Protein AF-A0A1V3XXW0-F1 (afdb_monomer)

Mean predicted aligned error: 15.7 Å

Foldseek 3Di:
DADDPVVLVVLVVVLVVLVVPCPPVPSVVVNVVSVVVNVVNVVRNVVVVVVVVVVVVVVPDDDDDDDDDDPDDPCVVVVVVVVVVVVVVVPPVVVVVCCVVCVVVVVVVVVDDDDDDDDDDD

Structure (mmCIF, N/CA/C/O backbone):
data_AF-A0A1V3XXW0-F1
#
_entry.id   AF-A0A1V3XXW0-F1
#
loop_
_atom_site.group_PDB
_atom_site.id
_atom_site.type_symbol
_atom_site.label_atom_id
_atom_site.label_alt_id
_atom_site.label_comp_id
_atom_site.label_asym_id
_atom_site.label_entity_id
_atom_site.label_seq_id
_atom_site.pdbx_PDB_ins_code
_atom_site.Cartn_x
_atom_site.Cartn_y
_atom_site.Cartn_z
_atom_site.occupancy
_atom_site.B_iso_or_equiv
_atom_site.auth_seq_id
_atom_site.auth_comp_id
_atom_site.auth_asym_id
_atom_site.auth_atom_id
_atom_site.pdbx_PDB_model_num
ATOM 1 N N . MET A 1 1 ? -4.647 6.520 -3.634 1.00 78.69 1 MET A N 1
ATOM 2 C CA . MET A 1 1 ? -4.363 7.291 -2.406 1.00 78.69 1 MET A CA 1
ATOM 3 C C . MET A 1 1 ? -4.380 6.305 -1.254 1.00 78.69 1 MET A C 1
ATOM 5 O O . MET A 1 1 ? -5.348 5.560 -1.160 1.00 78.69 1 MET A O 1
ATOM 9 N N . THR A 1 2 ? -3.310 6.233 -0.468 1.00 94.44 2 THR A N 1
ATOM 10 C CA . THR A 1 2 ? -3.233 5.368 0.720 1.00 94.44 2 THR A CA 1
ATOM 11 C C . THR A 1 2 ? -3.856 6.062 1.927 1.00 94.44 2 THR A C 1
ATOM 13 O O . THR A 1 2 ? -4.008 7.287 1.931 1.00 94.44 2 THR A O 1
ATOM 16 N N . VAL A 1 3 ? -4.209 5.282 2.935 1.00 96.69 3 VAL A N 1
ATOM 17 C CA . VAL A 1 3 ? -4.714 5.739 4.227 1.00 96.69 3 VAL A CA 1
ATOM 18 C C . VAL A 1 3 ? -3.559 6.291 5.063 1.00 96.69 3 VAL A C 1
ATOM 20 O O . VAL A 1 3 ? -2.431 5.792 5.003 1.00 96.69 3 VAL A O 1
ATOM 23 N N . ALA A 1 4 ? -3.807 7.346 5.842 1.00 97.81 4 ALA A N 1
ATOM 24 C CA . ALA A 1 4 ? -2.765 7.905 6.692 1.00 97.81 4 ALA A CA 1
ATOM 25 C C . ALA A 1 4 ? -2.514 7.001 7.921 1.00 97.81 4 ALA A C 1
ATOM 27 O O . ALA A 1 4 ? -3.470 6.554 8.55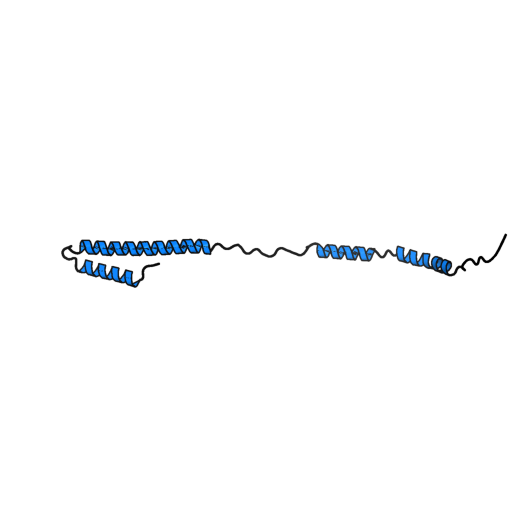9 1.00 97.81 4 ALA A O 1
ATOM 28 N N . PRO A 1 5 ? -1.253 6.795 8.355 1.00 97.56 5 PRO A N 1
ATOM 29 C CA . PRO A 1 5 ? -0.954 5.962 9.526 1.00 97.56 5 PRO A CA 1
ATOM 30 C C . PRO A 1 5 ? -1.682 6.396 10.809 1.00 97.56 5 PRO A C 1
ATOM 32 O O . PRO A 1 5 ? -2.054 5.558 11.628 1.00 97.56 5 PRO A O 1
ATOM 35 N N . GLY A 1 6 ? -1.925 7.703 10.970 1.00 98.19 6 GLY A N 1
ATOM 36 C CA . GLY A 1 6 ? -2.684 8.246 12.097 1.00 98.19 6 GLY A CA 1
ATOM 37 C C . GLY A 1 6 ? -4.152 7.806 12.119 1.00 98.19 6 GLY A C 1
ATOM 38 O O . GLY A 1 6 ? -4.698 7.584 13.196 1.00 98.19 6 GLY A O 1
ATOM 39 N N . GLU A 1 7 ? -4.783 7.612 10.958 1.00 98.00 7 GLU A N 1
ATOM 40 C CA . GLU A 1 7 ? -6.171 7.136 10.869 1.00 98.00 7 GLU A CA 1
ATOM 41 C C . GLU A 1 7 ? -6.279 5.664 11.267 1.00 98.00 7 GLU A C 1
ATOM 43 O O . GLU A 1 7 ? -7.181 5.279 12.015 1.00 98.00 7 GLU A O 1
ATOM 48 N N . VAL A 1 8 ? -5.306 4.856 10.835 1.00 98.50 8 VAL A N 1
ATOM 49 C CA . VAL A 1 8 ? -5.191 3.459 11.256 1.00 98.50 8 VAL A CA 1
ATOM 50 C C . VAL A 1 8 ? -4.992 3.380 12.767 1.00 98.50 8 VAL A C 1
ATOM 52 O O . VAL A 1 8 ? -5.718 2.653 13.445 1.00 98.50 8 VAL A O 1
ATOM 55 N N . ALA A 1 9 ? -4.060 4.162 13.318 1.00 98.50 9 ALA A N 1
ATOM 56 C CA . ALA A 1 9 ? -3.808 4.196 14.756 1.00 98.50 9 ALA A CA 1
ATOM 57 C C . ALA A 1 9 ? -5.052 4.623 15.555 1.00 98.50 9 ALA A C 1
ATOM 59 O O . ALA A 1 9 ? -5.376 3.986 16.557 1.00 98.50 9 ALA A O 1
ATOM 60 N N . ALA A 1 10 ? -5.785 5.638 15.088 1.00 98.69 10 ALA A N 1
ATOM 61 C CA . ALA A 1 10 ? -7.023 6.089 15.721 1.00 98.69 10 ALA A CA 1
ATOM 62 C C . ALA A 1 10 ? -8.098 4.988 15.744 1.00 98.69 10 ALA A C 1
ATOM 64 O O . ALA A 1 10 ? -8.716 4.757 16.782 1.00 98.69 10 ALA A O 1
ATOM 65 N N . ASN A 1 11 ? -8.276 4.254 14.641 1.00 98.75 11 ASN A N 1
ATOM 66 C CA . ASN A 1 11 ? -9.184 3.105 14.588 1.00 98.75 11 ASN A CA 1
ATOM 67 C C . ASN A 1 11 ? -8.788 2.012 15.597 1.00 98.75 11 ASN A C 1
ATOM 69 O O . ASN A 1 11 ? -9.643 1.505 16.325 1.00 98.75 11 ASN A O 1
ATOM 73 N N . ARG A 1 12 ? -7.490 1.679 15.685 1.00 98.69 12 ARG A N 1
ATOM 74 C CA . ARG A 1 12 ? -7.000 0.660 16.629 1.00 98.69 12 ARG A CA 1
ATOM 75 C C . ARG A 1 12 ? -7.153 1.095 18.087 1.00 98.69 12 ARG A C 1
ATOM 77 O O . ARG A 1 12 ? -7.506 0.263 18.920 1.00 98.69 12 ARG A O 1
ATOM 84 N N . ALA A 1 13 ? -6.932 2.374 18.388 1.00 98.75 13 ALA A N 1
ATOM 85 C CA . ALA A 1 13 ? -7.157 2.935 19.718 1.00 98.75 13 ALA A CA 1
ATOM 86 C C . ALA A 1 13 ? -8.646 2.893 20.103 1.00 98.75 13 ALA A C 1
ATOM 88 O O . ALA A 1 13 ? -8.980 2.429 21.192 1.00 98.75 13 ALA A O 1
ATOM 89 N N . GLN A 1 14 ? -9.537 3.278 19.185 1.00 98.69 14 GLN A N 1
ATOM 90 C CA . GLN A 1 14 ? -10.985 3.219 19.400 1.00 98.69 14 GLN A CA 1
ATOM 91 C C . GLN A 1 14 ? -11.474 1.781 19.625 1.00 98.69 14 GLN A C 1
ATOM 93 O O . GLN A 1 14 ? -12.296 1.537 20.506 1.00 98.69 14 GLN A O 1
ATOM 98 N N . LEU A 1 15 ? -10.953 0.807 18.869 1.00 98.69 15 LEU A N 1
ATOM 99 C CA . LEU A 1 15 ? -11.278 -0.604 19.090 1.00 98.69 15 LEU A CA 1
ATOM 100 C C . LEU A 1 15 ? -10.874 -1.057 20.499 1.00 98.69 15 LEU A C 1
ATOM 102 O O . LEU A 1 15 ? -11.658 -1.720 21.176 1.00 98.69 15 LEU A O 1
ATOM 106 N N . ALA A 1 16 ? -9.668 -0.696 20.944 1.00 98.69 16 ALA A N 1
ATOM 107 C CA . ALA A 1 16 ? -9.183 -1.054 22.273 1.00 98.69 16 ALA A CA 1
ATOM 108 C C . ALA A 1 16 ? -10.068 -0.466 23.386 1.00 98.69 16 ALA A C 1
ATOM 110 O O . ALA A 1 16 ? -10.400 -1.175 24.335 1.00 98.69 16 ALA A O 1
ATOM 111 N N . GLU A 1 17 ? -10.504 0.789 23.245 1.00 98.56 17 GLU A N 1
AT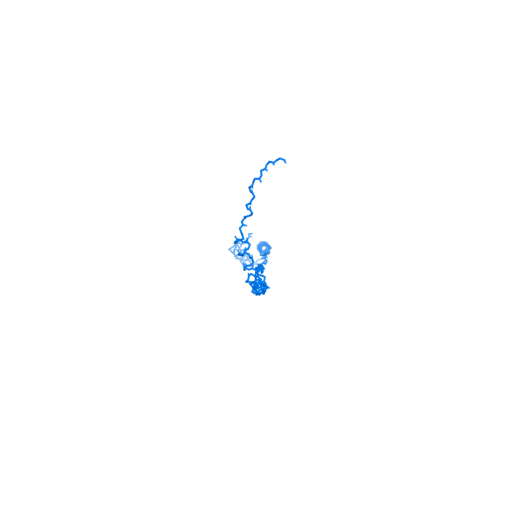OM 112 C CA . GLU A 1 17 ? -11.438 1.440 24.173 1.00 98.56 17 GLU A CA 1
ATOM 113 C C . GLU A 1 17 ? -12.799 0.728 24.216 1.00 98.56 17 GLU A C 1
ATOM 115 O O . GLU A 1 17 ? -13.314 0.409 25.294 1.00 98.56 17 GLU A O 1
ATOM 120 N N . LEU A 1 18 ? -13.373 0.430 23.046 1.00 98.50 18 LEU A N 1
ATOM 121 C CA . LEU A 1 18 ? -14.668 -0.243 22.949 1.00 98.50 18 LEU A CA 1
ATOM 122 C C . LEU A 1 18 ? -14.630 -1.640 23.565 1.00 98.50 18 LEU A C 1
ATOM 124 O O . LEU A 1 18 ? -15.570 -2.007 24.266 1.00 98.50 18 LEU A O 1
ATOM 128 N N . VAL A 1 19 ? -13.549 -2.395 23.342 1.00 98.44 19 VAL A N 1
ATOM 129 C CA . VAL A 1 19 ? -13.343 -3.721 23.944 1.00 98.44 19 VAL A CA 1
ATOM 130 C C . VAL A 1 19 ? -13.166 -3.613 25.457 1.00 98.44 19 VAL A C 1
ATOM 132 O O . VAL A 1 19 ? -13.818 -4.357 26.189 1.00 98.44 19 VAL A O 1
ATOM 135 N N . ALA A 1 20 ? -12.348 -2.673 25.940 1.00 98.44 20 ALA A N 1
ATOM 136 C CA . ALA A 1 20 ? -12.115 -2.473 27.372 1.00 98.44 20 ALA A CA 1
ATOM 137 C C . ALA A 1 20 ? -13.402 -2.121 28.141 1.00 98.44 20 ALA A C 1
ATOM 139 O O . ALA A 1 20 ? -13.555 -2.494 29.303 1.00 98.44 20 ALA A O 1
ATOM 140 N N . THR A 1 21 ? -14.343 -1.438 27.486 1.00 98.06 21 THR A N 1
ATOM 141 C CA . THR A 1 21 ? -15.631 -1.033 28.069 1.00 98.06 21 THR A CA 1
ATOM 142 C C . THR A 1 21 ? -16.776 -2.015 27.784 1.00 98.06 21 THR A C 1
ATOM 144 O O . THR A 1 21 ? -17.888 -1.822 28.276 1.00 98.06 21 THR A O 1
ATOM 147 N N . ASN A 1 22 ? -16.534 -3.111 27.054 1.00 97.62 22 ASN A N 1
ATOM 148 C CA . ASN A 1 22 ? -17.572 -4.060 26.632 1.00 97.62 22 ASN A CA 1
ATOM 149 C C . ASN A 1 22 ? -17.968 -5.093 27.709 1.00 97.62 22 ASN A C 1
ATOM 151 O O . ASN A 1 22 ? -18.173 -6.267 27.406 1.00 97.62 22 ASN A O 1
ATOM 155 N N . ILE A 1 23 ? -18.094 -4.682 28.972 1.00 97.75 23 ILE A N 1
ATOM 156 C CA . ILE A 1 23 ? -18.352 -5.601 30.099 1.00 97.75 23 ILE A CA 1
ATOM 157 C C . ILE A 1 23 ? -19.709 -6.314 29.968 1.00 97.75 23 ILE A C 1
ATOM 159 O O . ILE A 1 23 ? -19.837 -7.483 30.316 1.00 97.75 23 ILE A O 1
ATOM 163 N N . LEU A 1 24 ? -20.720 -5.618 29.437 1.00 97.50 24 LEU A N 1
ATOM 164 C CA . LEU A 1 24 ? -22.084 -6.135 29.261 1.00 97.50 24 LEU A CA 1
ATOM 165 C C . LEU A 1 24 ? -22.397 -6.559 27.815 1.00 97.50 24 LEU A C 1
ATOM 167 O O . LEU A 1 24 ? -23.549 -6.845 27.499 1.00 97.50 24 LEU A O 1
ATOM 171 N N . GLY A 1 25 ? -21.412 -6.542 26.911 1.00 97.19 25 GLY A N 1
ATOM 172 C CA . GLY A 1 25 ? -21.614 -6.905 25.502 1.00 97.19 25 GLY A CA 1
ATOM 173 C C . GLY A 1 25 ? -22.316 -5.846 24.635 1.00 97.19 25 GLY A C 1
ATOM 174 O O . GLY A 1 25 ? -22.480 -6.050 23.434 1.00 97.19 25 GLY A O 1
ATOM 175 N N . GLN A 1 26 ? -22.718 -4.704 25.198 1.00 98.06 26 GLN A N 1
ATOM 176 C CA . GLN A 1 26 ? -23.481 -3.672 24.481 1.00 98.06 26 GLN A CA 1
ATOM 177 C C . GLN A 1 26 ? -22.688 -2.992 23.353 1.00 98.06 26 GLN A C 1
ATOM 179 O O . GLN A 1 26 ? -23.286 -2.531 22.382 1.00 98.06 26 GLN A O 1
ATOM 184 N N . ASN A 1 27 ? -21.353 -2.978 23.433 1.00 98.38 27 ASN A N 1
ATOM 185 C CA . ASN A 1 27 ? -20.496 -2.350 22.424 1.00 98.38 27 ASN A CA 1
ATOM 186 C C . ASN A 1 27 ? -20.235 -3.246 21.206 1.00 98.38 27 ASN A C 1
ATOM 188 O O . ASN A 1 27 ? -19.560 -2.808 20.276 1.00 98.38 27 ASN A O 1
ATOM 192 N N . MET A 1 28 ? -20.761 -4.477 21.165 1.00 98.19 28 MET A N 1
ATOM 193 C CA . MET A 1 28 ? -20.525 -5.403 20.050 1.00 98.19 28 MET A CA 1
ATOM 194 C C . MET A 1 28 ? -20.821 -4.816 18.654 1.00 98.19 28 MET A C 1
ATOM 196 O O . MET A 1 28 ? -19.968 -4.966 17.777 1.00 98.19 28 MET A O 1
ATOM 200 N N . PRO A 1 29 ? -21.942 -4.104 18.413 1.00 98.25 29 PRO A N 1
ATOM 201 C CA . PRO A 1 29 ? -22.190 -3.487 17.109 1.00 98.25 29 PRO A CA 1
ATOM 202 C C . PRO A 1 29 ? -21.165 -2.399 16.752 1.00 98.25 29 PRO A C 1
ATOM 204 O O . PRO A 1 29 ? -20.754 -2.291 15.598 1.00 98.25 29 PRO A O 1
ATOM 207 N N . ALA A 1 30 ? -20.715 -1.616 17.738 1.00 98.31 30 ALA A N 1
ATOM 208 C CA . ALA A 1 30 ? -19.710 -0.573 17.532 1.00 98.31 30 ALA A CA 1
ATOM 209 C C . ALA A 1 30 ? -18.326 -1.168 17.231 1.00 98.31 30 ALA A C 1
ATOM 211 O O . ALA A 1 30 ? -17.626 -0.676 16.349 1.00 98.31 30 ALA A O 1
ATOM 212 N N . ILE A 1 31 ? -17.956 -2.259 17.911 1.00 98.69 31 ILE A N 1
ATOM 213 C CA . ILE A 1 31 ? -16.733 -3.024 17.633 1.00 98.69 31 ILE A CA 1
ATOM 214 C C . ILE A 1 31 ? -16.739 -3.516 16.184 1.00 98.69 31 ILE A C 1
ATOM 216 O O . ILE A 1 31 ? -15.793 -3.244 15.447 1.00 98.69 31 ILE A O 1
ATOM 220 N N . ALA A 1 32 ? -17.829 -4.156 15.749 1.00 98.62 32 ALA A N 1
ATOM 221 C CA . ALA A 1 32 ? -17.956 -4.655 14.382 1.00 98.62 32 ALA A CA 1
ATOM 222 C C . ALA A 1 32 ? -17.844 -3.530 13.337 1.00 98.62 32 ALA A C 1
ATOM 224 O O . ALA A 1 32 ? -17.186 -3.701 12.314 1.00 98.62 32 ALA A O 1
ATOM 225 N N . ALA A 1 33 ? -18.429 -2.358 13.605 1.00 98.69 33 ALA A N 1
ATOM 226 C CA . ALA A 1 33 ? -18.309 -1.198 12.723 1.00 98.69 33 ALA A CA 1
ATOM 227 C C . ALA A 1 33 ? -16.864 -0.668 12.636 1.00 98.69 33 ALA A C 1
ATOM 229 O O . ALA A 1 33 ? -16.383 -0.343 11.548 1.00 98.69 33 ALA A O 1
ATOM 230 N N . VAL A 1 34 ? -16.146 -0.606 13.763 1.00 98.69 34 VAL A N 1
ATOM 231 C CA . VAL A 1 34 ? -14.735 -0.186 13.791 1.00 98.69 34 VAL A CA 1
ATOM 232 C C . VAL A 1 34 ? -13.847 -1.195 13.056 1.00 98.69 34 VAL A C 1
ATOM 234 O O . VAL A 1 34 ? -12.966 -0.783 12.298 1.00 98.69 34 VAL A O 1
ATOM 237 N N . GLU A 1 35 ? -14.093 -2.496 13.205 1.00 98.69 35 GLU A N 1
ATOM 238 C CA . GLU A 1 35 ? -13.371 -3.529 12.452 1.00 98.69 35 GLU A CA 1
ATOM 239 C C . GLU A 1 35 ? -13.678 -3.486 10.950 1.00 98.69 35 GLU A C 1
ATOM 241 O O . GLU A 1 35 ? -12.753 -3.584 10.141 1.00 98.69 35 GLU A O 1
ATOM 246 N N . ALA A 1 36 ? -14.935 -3.254 10.559 1.00 98.75 36 ALA A N 1
ATOM 247 C CA . ALA A 1 36 ? -15.307 -3.078 9.155 1.00 98.75 36 ALA A CA 1
ATOM 248 C C . ALA A 1 36 ? -14.559 -1.894 8.520 1.00 98.75 36 ALA A C 1
ATOM 250 O O . ALA A 1 36 ? -13.947 -2.050 7.463 1.00 98.75 36 ALA A O 1
ATOM 251 N N . ARG A 1 37 ? -14.496 -0.748 9.213 1.00 98.62 37 ARG A N 1
ATOM 252 C CA . ARG A 1 37 ? -13.719 0.419 8.762 1.00 98.62 37 ARG A CA 1
ATOM 253 C C . ARG A 1 37 ? -12.223 0.107 8.636 1.00 98.62 37 ARG A C 1
ATOM 255 O O . ARG A 1 37 ? -11.565 0.612 7.731 1.00 98.62 37 ARG A O 1
ATOM 262 N N . TYR A 1 38 ? -11.663 -0.724 9.516 1.00 98.62 38 TYR A N 1
ATOM 263 C CA . TYR A 1 38 ? -10.281 -1.190 9.361 1.00 98.62 38 TYR A CA 1
ATOM 264 C C . TYR A 1 38 ? -10.102 -2.040 8.097 1.00 98.62 38 TYR A C 1
ATOM 266 O O . TYR A 1 38 ? -9.127 -1.854 7.369 1.00 98.62 38 TYR A O 1
ATOM 274 N N . GLY A 1 39 ? -11.065 -2.915 7.802 1.00 98.62 39 GLY A N 1
ATOM 275 C CA . GLY A 1 39 ? -11.103 -3.690 6.561 1.00 98.62 39 GLY A CA 1
ATOM 276 C C . GLY A 1 39 ? -11.163 -2.813 5.306 1.00 98.62 39 GLY A C 1
ATOM 277 O O . GLY A 1 39 ? -10.441 -3.076 4.346 1.00 98.62 39 GLY A O 1
ATOM 278 N N . GLU A 1 40 ? -11.953 -1.738 5.323 1.00 98.31 40 GLU A N 1
ATOM 279 C CA . GLU A 1 40 ? -11.999 -0.748 4.235 1.00 98.31 40 GLU A CA 1
ATOM 280 C C . GLU A 1 40 ? -10.647 -0.056 4.036 1.00 98.31 40 GLU A C 1
ATOM 282 O O . GLU A 1 40 ? -10.153 0.018 2.909 1.00 98.31 40 GLU A O 1
ATOM 287 N N . MET A 1 41 ? -10.013 0.394 5.128 1.00 98.56 41 MET A N 1
ATOM 288 C CA . MET A 1 41 ? -8.682 1.007 5.069 1.00 98.56 41 MET A CA 1
ATOM 289 C C . MET A 1 41 ? -7.641 0.041 4.485 1.00 98.56 41 MET A C 1
ATOM 291 O O . MET A 1 41 ? -6.848 0.428 3.627 1.00 98.56 41 MET A O 1
ATOM 295 N N . TRP A 1 42 ? -7.682 -1.231 4.891 1.00 98.25 42 TRP A N 1
ATOM 296 C CA . TRP A 1 42 ? -6.806 -2.268 4.346 1.00 98.25 42 TRP A CA 1
ATOM 297 C C . TRP A 1 42 ? -7.030 -2.489 2.845 1.00 98.25 42 TRP A C 1
ATOM 299 O O . TRP A 1 42 ? -6.071 -2.519 2.070 1.00 98.25 42 TRP A O 1
ATOM 309 N N . ALA A 1 43 ? -8.291 -2.595 2.416 1.00 98.25 43 ALA A N 1
ATOM 310 C CA . ALA A 1 43 ? -8.638 -2.760 1.007 1.00 98.25 43 ALA A CA 1
ATOM 311 C C . ALA A 1 43 ? -8.187 -1.560 0.156 1.00 98.25 43 ALA A C 1
ATOM 313 O O . ALA A 1 43 ? -7.684 -1.746 -0.955 1.00 98.25 43 ALA A O 1
ATOM 314 N N . GLN A 1 44 ? -8.317 -0.337 0.678 1.00 98.31 44 GLN A N 1
ATOM 315 C CA . GLN A 1 44 ? -7.861 0.879 0.006 1.00 98.31 44 GLN A CA 1
ATOM 316 C C . GLN A 1 44 ? -6.339 0.892 -0.192 1.00 98.31 44 GLN A C 1
ATOM 318 O O . GLN A 1 44 ? -5.869 1.181 -1.298 1.00 98.31 44 GLN A O 1
ATOM 323 N N . ASP A 1 45 ? -5.567 0.555 0.842 1.00 98.12 45 ASP A N 1
ATOM 324 C CA . ASP A 1 45 ? -4.104 0.494 0.749 1.00 98.12 45 ASP A CA 1
ATOM 325 C C . ASP A 1 45 ? -3.639 -0.604 -0.210 1.00 98.12 45 ASP A C 1
ATOM 327 O O . ASP A 1 45 ? -2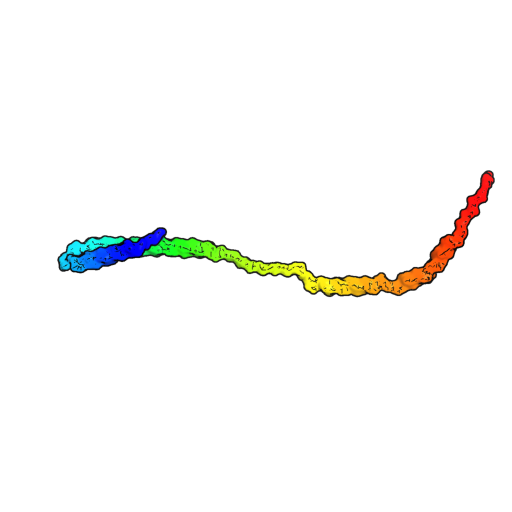.757 -0.367 -1.043 1.00 98.12 45 ASP A O 1
ATOM 331 N N . ALA A 1 46 ? -4.280 -1.774 -0.169 1.00 98.06 46 ALA A N 1
ATOM 332 C CA . ALA A 1 46 ? -4.014 -2.851 -1.115 1.00 98.06 46 ALA A CA 1
ATOM 333 C C . ALA A 1 46 ? -4.282 -2.402 -2.561 1.00 98.06 46 ALA A C 1
ATOM 335 O O . ALA A 1 46 ? -3.420 -2.556 -3.429 1.00 98.06 46 ALA A O 1
ATOM 336 N N . ALA A 1 47 ? -5.436 -1.783 -2.825 1.00 98.25 47 ALA A N 1
ATOM 337 C CA . ALA A 1 47 ? -5.775 -1.267 -4.150 1.00 98.25 47 ALA A CA 1
ATOM 338 C C . ALA A 1 47 ? -4.775 -0.201 -4.630 1.00 98.25 47 ALA A C 1
ATOM 340 O O . ALA A 1 47 ? -4.354 -0.221 -5.790 1.00 98.25 47 ALA A O 1
ATOM 341 N N . ALA A 1 48 ? -4.346 0.699 -3.740 1.00 97.94 48 ALA A N 1
ATOM 342 C CA . ALA A 1 48 ? -3.338 1.705 -4.057 1.00 97.94 48 ALA A CA 1
ATOM 343 C C . ALA A 1 48 ? -1.991 1.068 -4.441 1.00 97.94 48 ALA A C 1
ATOM 345 O O . ALA A 1 48 ? -1.385 1.479 -5.434 1.00 97.94 48 ALA A O 1
ATOM 346 N N . MET A 1 49 ? -1.541 0.048 -3.704 1.00 97.56 49 MET A N 1
ATOM 347 C CA . MET A 1 49 ? -0.281 -0.648 -3.989 1.00 97.56 49 MET A CA 1
ATOM 348 C C . MET A 1 49 ? -0.350 -1.515 -5.246 1.00 97.56 49 MET A C 1
ATOM 350 O O . MET A 1 49 ? 0.609 -1.530 -6.019 1.00 97.56 49 MET A O 1
ATOM 354 N N . TYR A 1 50 ? -1.482 -2.165 -5.525 1.00 98.25 50 TYR A N 1
ATOM 355 C CA . TYR A 1 50 ? -1.678 -2.861 -6.799 1.00 98.25 50 TYR A CA 1
ATOM 356 C C . TYR A 1 50 ? -1.659 -1.896 -7.986 1.00 98.25 50 TYR A C 1
ATOM 358 O O . TYR A 1 50 ? -1.005 -2.176 -8.992 1.00 98.25 50 TYR A O 1
ATOM 366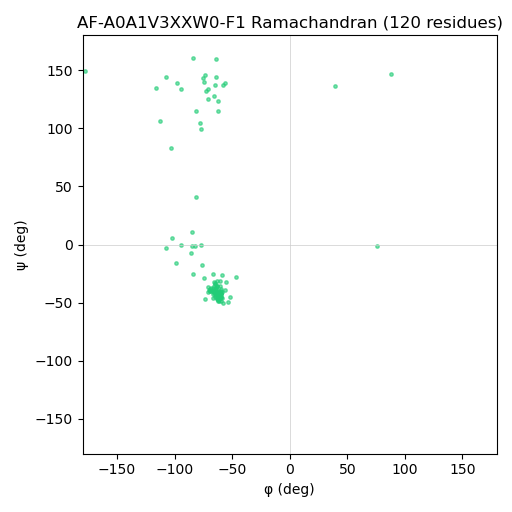 N N . GLY A 1 51 ? -2.311 -0.736 -7.860 1.00 97.75 51 GLY A N 1
ATOM 367 C CA . GLY A 1 51 ? -2.255 0.314 -8.878 1.00 97.75 51 GLY A CA 1
ATOM 368 C C . GLY A 1 51 ? -0.828 0.818 -9.112 1.00 97.75 51 GLY A C 1
ATOM 369 O O . GLY A 1 51 ? -0.388 0.922 -10.258 1.00 97.75 51 GLY A O 1
ATOM 370 N N . TYR A 1 52 ? -0.074 1.057 -8.035 1.00 97.50 52 TYR A N 1
ATOM 371 C CA . TYR A 1 52 ? 1.339 1.434 -8.112 1.00 97.50 52 TYR A CA 1
ATOM 372 C C . TYR A 1 52 ? 2.194 0.363 -8.801 1.00 97.50 52 TYR A C 1
ATOM 374 O O . TYR A 1 52 ? 2.989 0.691 -9.685 1.00 97.50 52 TYR A O 1
ATOM 382 N N . ALA A 1 53 ? 2.018 -0.911 -8.443 1.00 98.12 53 ALA A N 1
ATOM 383 C CA . ALA A 1 53 ? 2.753 -2.017 -9.047 1.00 98.12 53 ALA A CA 1
ATOM 384 C C . ALA A 1 53 ? 2.456 -2.139 -10.550 1.00 98.12 53 ALA A C 1
ATOM 386 O O . ALA A 1 53 ? 3.382 -2.260 -11.352 1.00 98.12 53 ALA A O 1
ATOM 387 N N . ALA A 1 54 ? 1.183 -2.039 -10.945 1.00 97.94 54 ALA A N 1
ATOM 388 C CA . ALA A 1 54 ? 0.779 -2.084 -12.348 1.00 97.94 54 ALA A CA 1
ATOM 389 C C . ALA A 1 54 ? 1.380 -0.921 -13.156 1.00 97.94 54 ALA A C 1
ATOM 391 O O . ALA A 1 54 ? 1.966 -1.143 -14.218 1.00 97.94 54 ALA A O 1
ATOM 392 N N . ALA A 1 55 ? 1.294 0.307 -12.637 1.00 98.00 55 ALA A N 1
ATOM 393 C CA . ALA A 1 55 ? 1.887 1.478 -13.278 1.00 98.00 55 ALA A CA 1
ATOM 394 C C . ALA A 1 55 ? 3.416 1.357 -13.389 1.00 98.00 55 ALA A C 1
ATOM 396 O O . ALA A 1 55 ? 3.983 1.619 -14.451 1.00 98.00 55 ALA A O 1
ATOM 397 N N . SER A 1 56 ? 4.079 0.891 -12.328 1.00 98.19 56 SER A N 1
ATOM 398 C CA . SER A 1 56 ? 5.533 0.687 -12.305 1.00 98.19 56 SER A CA 1
ATOM 399 C C . SER A 1 56 ? 5.978 -0.388 -13.296 1.00 98.19 56 SER A C 1
ATOM 401 O O . SER A 1 56 ? 6.988 -0.212 -13.974 1.00 98.19 56 SER A O 1
ATOM 403 N N . ALA A 1 57 ? 5.210 -1.471 -13.445 1.00 97.69 57 ALA A N 1
ATOM 404 C CA . ALA A 1 57 ? 5.499 -2.522 -14.417 1.00 97.69 57 ALA A CA 1
ATOM 405 C C . ALA A 1 57 ? 5.437 -2.013 -15.866 1.00 97.69 57 ALA A C 1
ATOM 407 O O . ALA A 1 57 ? 6.220 -2.456 -16.705 1.00 97.69 57 ALA A O 1
ATOM 408 N N . VAL A 1 58 ? 4.526 -1.083 -16.169 1.00 97.06 58 VAL A N 1
ATOM 409 C CA . VAL A 1 58 ? 4.455 -0.436 -17.489 1.00 97.06 58 VAL A CA 1
ATOM 410 C C . VAL A 1 58 ? 5.603 0.557 -17.668 1.00 97.06 58 VAL A C 1
ATOM 412 O O . VAL A 1 58 ? 6.286 0.506 -18.688 1.00 97.06 58 VAL A O 1
ATOM 415 N N . ALA A 1 59 ? 5.852 1.415 -16.676 1.00 97.25 59 ALA A N 1
ATOM 416 C CA . ALA A 1 59 ? 6.920 2.414 -16.720 1.00 97.25 59 ALA A CA 1
ATOM 417 C C . ALA A 1 59 ? 8.325 1.788 -16.811 1.00 97.25 59 ALA A C 1
ATOM 419 O O . ALA A 1 59 ? 9.217 2.357 -17.432 1.00 97.25 59 ALA A O 1
ATOM 420 N N . GLY A 1 60 ? 8.517 0.602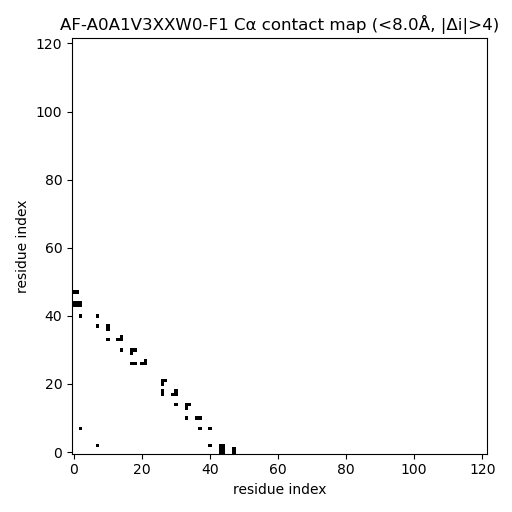 -16.228 1.00 96.62 60 GLY A N 1
ATOM 421 C CA . GLY A 1 60 ? 9.779 -0.137 -16.256 1.00 96.62 60 GLY A CA 1
ATOM 422 C C . GLY A 1 60 ? 10.081 -0.861 -17.573 1.00 96.62 60 GLY A C 1
ATOM 423 O O . GLY A 1 60 ? 11.123 -1.509 -17.677 1.00 96.62 60 GLY A O 1
ATOM 424 N N . ARG A 1 61 ? 9.205 -0.792 -18.585 1.00 96.75 61 ARG A N 1
ATOM 425 C CA . ARG A 1 61 ? 9.468 -1.391 -19.904 1.00 96.75 61 ARG A CA 1
ATOM 426 C C . ARG A 1 61 ? 10.430 -0.516 -20.700 1.00 96.75 61 AR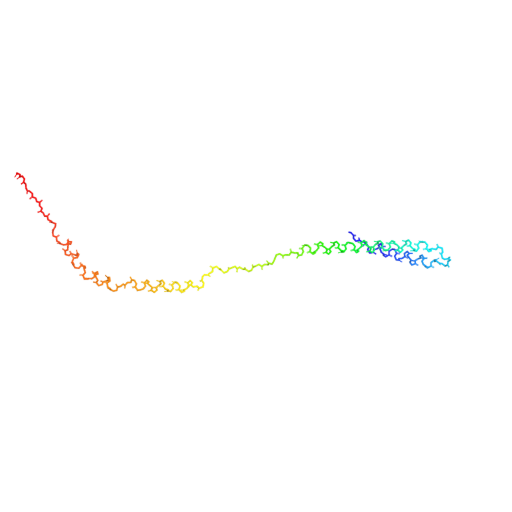G A C 1
ATOM 428 O O . ARG A 1 61 ? 10.022 0.454 -21.330 1.00 96.75 61 ARG A O 1
ATOM 435 N N . LEU A 1 62 ? 11.702 -0.897 -20.694 1.00 96.06 62 LEU A N 1
ATOM 436 C CA . LEU A 1 62 ? 12.767 -0.205 -21.416 1.00 96.06 62 LEU A CA 1
ATOM 437 C C . LEU A 1 62 ? 13.220 -1.005 -22.639 1.00 96.06 62 LEU A C 1
ATOM 439 O O . LEU A 1 62 ? 13.297 -2.234 -22.603 1.00 96.06 62 LEU A O 1
ATOM 443 N N . ASN A 1 63 ? 13.563 -0.302 -23.719 1.00 95.19 63 ASN A N 1
ATOM 444 C CA . ASN A 1 63 ? 14.246 -0.912 -24.852 1.00 95.19 63 ASN A CA 1
ATOM 445 C C . ASN A 1 63 ? 15.692 -1.258 -24.462 1.00 95.19 63 ASN A C 1
ATOM 447 O O . ASN A 1 63 ? 16.387 -0.404 -23.904 1.00 95.19 63 ASN A O 1
ATOM 451 N N . PRO A 1 64 ? 16.174 -2.473 -24.780 1.00 93.94 64 PRO A N 1
ATOM 452 C CA . PRO A 1 64 ? 17.580 -2.803 -24.614 1.00 93.94 64 PRO A CA 1
ATOM 453 C C . PRO A 1 64 ? 18.465 -1.845 -25.410 1.00 93.94 64 PRO A C 1
ATOM 455 O O . PRO A 1 64 ? 18.179 -1.537 -26.569 1.00 93.94 64 PRO A O 1
ATOM 458 N N . LEU A 1 65 ? 19.563 -1.406 -24.801 1.00 94.88 65 LEU A N 1
ATOM 459 C CA . LEU A 1 65 ? 20.591 -0.656 -25.511 1.00 94.88 65 LEU A CA 1
ATOM 460 C C . LEU A 1 65 ? 21.330 -1.606 -26.458 1.00 94.88 65 LEU A C 1
ATOM 462 O O . LEU A 1 65 ? 21.858 -2.633 -26.033 1.00 94.88 65 LEU A O 1
ATOM 466 N N . THR A 1 66 ? 21.380 -1.264 -27.741 1.00 92.62 66 THR A N 1
ATOM 467 C CA . THR A 1 66 ? 22.153 -2.006 -28.740 1.00 92.62 66 THR A CA 1
ATOM 468 C C . THR A 1 66 ? 23.529 -1.377 -28.912 1.00 92.62 66 THR A C 1
ATOM 470 O O . THR A 1 66 ? 23.642 -0.159 -29.050 1.00 92.62 66 THR A O 1
ATOM 473 N N . GLY A 1 67 ? 24.573 -2.205 -28.930 1.00 91.31 67 GLY A N 1
ATOM 474 C CA . GLY A 1 67 ? 25.931 -1.753 -29.232 1.00 91.31 67 GLY A CA 1
ATOM 475 C C . GLY A 1 67 ? 26.070 -1.226 -30.670 1.00 91.31 67 GLY A C 1
ATOM 476 O O . GLY A 1 67 ? 25.242 -1.544 -31.529 1.00 91.31 67 GLY A O 1
ATOM 477 N N . PRO A 1 68 ? 27.109 -0.421 -30.955 1.00 89.44 68 PRO A N 1
ATOM 478 C CA . PRO A 1 68 ? 27.344 0.108 -32.293 1.00 89.44 68 PRO A CA 1
ATOM 479 C C . PRO A 1 68 ? 27.656 -1.015 -33.291 1.00 89.44 68 PRO A C 1
ATOM 481 O O . PRO A 1 68 ? 28.340 -1.985 -32.967 1.00 89.44 68 PRO A O 1
ATOM 484 N N . SER A 1 69 ? 27.182 -0.861 -34.52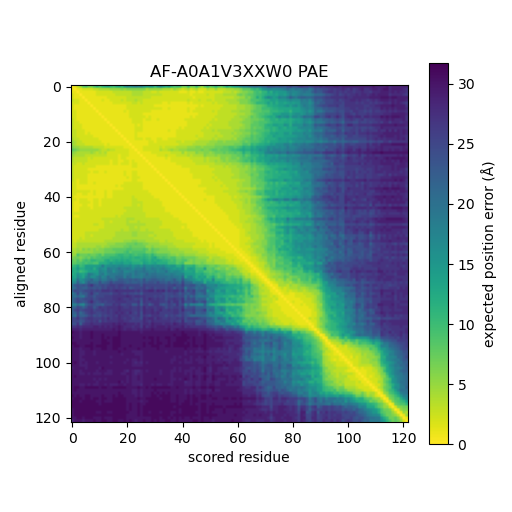9 1.00 87.19 69 SER A N 1
ATOM 485 C CA . SER A 1 69 ? 27.572 -1.745 -35.635 1.00 87.19 69 SER A CA 1
ATOM 486 C C . SER A 1 69 ? 29.003 -1.442 -36.087 1.00 87.19 69 SER A C 1
ATOM 488 O O . SER A 1 69 ? 29.432 -0.288 -36.074 1.00 87.19 69 SER A O 1
ATOM 490 N N . ALA A 1 70 ? 29.743 -2.469 -36.508 1.00 86.94 70 ALA A N 1
ATOM 491 C CA . ALA A 1 70 ? 31.075 -2.286 -37.077 1.00 86.94 70 ALA A CA 1
ATOM 492 C C . ALA A 1 70 ? 30.986 -1.522 -38.411 1.00 86.94 70 ALA A C 1
ATOM 494 O O . ALA A 1 70 ? 30.238 -1.912 -39.303 1.00 86.94 70 ALA A O 1
ATOM 495 N N . VAL A 1 71 ? 31.764 -0.444 -38.544 1.00 86.31 71 VAL A N 1
ATOM 496 C CA . VAL A 1 71 ? 31.821 0.405 -39.756 1.00 86.31 71 VAL A CA 1
ATOM 497 C C . VAL A 1 71 ? 33.118 0.235 -40.550 1.00 86.31 71 VAL A C 1
ATOM 499 O O . VAL A 1 71 ? 33.292 0.837 -41.606 1.00 86.31 71 VAL A O 1
ATOM 502 N N . THR A 1 72 ? 34.049 -0.575 -40.051 1.00 87.06 72 THR A N 1
ATOM 503 C CA . THR A 1 72 ? 35.325 -0.854 -40.710 1.00 87.06 72 THR A CA 1
ATOM 504 C C . THR A 1 72 ? 35.252 -2.166 -41.481 1.00 87.06 72 THR A C 1
ATOM 506 O O . THR A 1 72 ? 34.702 -3.153 -41.002 1.00 87.06 72 THR A O 1
ATOM 509 N N . ASN A 1 73 ? 35.831 -2.187 -42.684 1.00 84.00 73 ASN A N 1
ATOM 510 C CA . ASN A 1 73 ? 36.041 -3.419 -43.439 1.00 84.00 73 ASN A CA 1
ATOM 511 C C . ASN A 1 73 ? 37.306 -4.122 -42.908 1.00 84.00 73 ASN A C 1
ATOM 513 O O . ASN A 1 73 ? 38.399 -3.579 -43.104 1.00 84.00 73 ASN A O 1
ATOM 517 N N . PRO A 1 74 ? 37.214 -5.323 -42.305 1.00 82.31 74 PRO A N 1
ATOM 518 C CA . PRO A 1 74 ? 38.388 -6.058 -41.826 1.00 82.31 74 PRO A CA 1
ATOM 519 C C . PRO A 1 74 ? 39.401 -6.378 -42.936 1.00 82.31 74 PRO A C 1
ATOM 521 O O . PRO A 1 74 ? 40.597 -6.479 -42.675 1.00 82.31 74 PRO A O 1
ATOM 524 N N . ALA A 1 75 ? 38.945 -6.481 -44.188 1.00 87.00 75 ALA A N 1
ATOM 525 C CA . ALA A 1 75 ? 39.799 -6.701 -45.352 1.00 87.00 75 ALA A CA 1
ATOM 526 C C . ALA A 1 75 ? 40.400 -5.404 -45.931 1.00 87.00 75 ALA A C 1
ATOM 528 O O . ALA A 1 75 ? 41.156 -5.469 -46.898 1.00 87.00 75 ALA A O 1
ATOM 529 N N . GLY A 1 76 ? 40.098 -4.228 -45.367 1.00 85.88 76 GLY A N 1
ATOM 530 C CA . GLY A 1 76 ? 40.552 -2.936 -45.898 1.00 85.88 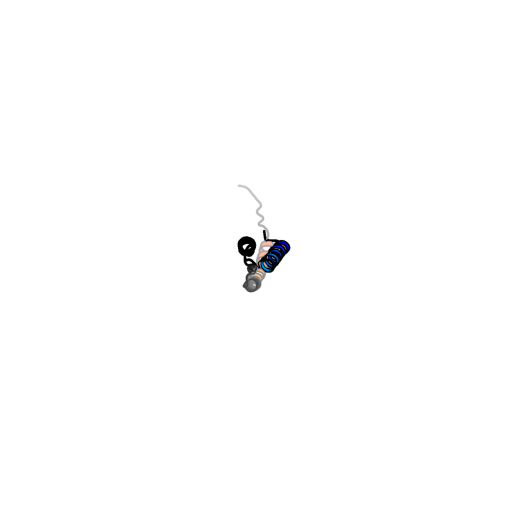76 GLY A CA 1
ATOM 531 C C . GLY A 1 76 ? 42.077 -2.812 -45.974 1.00 85.88 76 GLY A C 1
ATOM 532 O O . GLY A 1 76 ? 42.604 -2.366 -46.990 1.00 85.88 76 GLY A O 1
ATOM 533 N N . ILE A 1 77 ? 42.791 -3.295 -44.950 1.00 87.69 77 ILE A N 1
ATOM 534 C CA . ILE A 1 77 ? 44.264 -3.295 -44.920 1.00 87.69 77 ILE A CA 1
ATOM 535 C C . ILE A 1 77 ? 44.833 -4.231 -45.995 1.00 87.69 77 ILE A C 1
ATOM 537 O O . ILE A 1 77 ? 45.767 -3.863 -46.706 1.00 87.69 77 ILE A O 1
ATOM 541 N N . ALA A 1 78 ? 44.248 -5.421 -46.159 1.00 87.50 78 ALA A N 1
ATOM 542 C CA . ALA A 1 78 ? 44.663 -6.364 -47.196 1.00 87.50 78 ALA A CA 1
ATOM 543 C C . ALA A 1 78 ? 44.411 -5.800 -48.607 1.00 87.50 78 ALA A C 1
ATOM 545 O O . ALA A 1 78 ? 45.271 -5.911 -49.479 1.00 87.50 78 ALA A O 1
ATOM 546 N N . GLY A 1 79 ? 43.272 -5.131 -48.815 1.00 88.00 79 GLY A N 1
ATOM 547 C CA . GLY A 1 79 ? 42.955 -4.439 -50.065 1.00 88.00 79 GLY A CA 1
ATOM 548 C C . GLY A 1 79 ? 43.929 -3.300 -50.380 1.00 88.00 79 GLY A C 1
ATOM 549 O O . GLY A 1 79 ? 44.387 -3.183 -51.516 1.00 88.00 79 GLY A O 1
ATOM 550 N N . GLN A 1 80 ? 44.312 -2.504 -49.376 1.00 87.56 80 GLN A N 1
ATOM 551 C CA . GLN A 1 80 ? 45.323 -1.452 -49.527 1.00 87.56 80 GLN A CA 1
ATOM 552 C C . GLN A 1 80 ? 46.695 -2.034 -49.896 1.00 87.56 80 GLN A C 1
ATOM 554 O O . GLN A 1 80 ? 47.339 -1.546 -50.825 1.00 87.56 80 GLN A O 1
ATOM 559 N N . ALA A 1 81 ? 47.133 -3.087 -49.202 1.00 86.38 81 ALA A N 1
ATOM 560 C CA . ALA A 1 81 ? 48.402 -3.754 -49.488 1.00 86.38 81 ALA A CA 1
ATOM 561 C C . ALA A 1 81 ? 48.434 -4.331 -50.913 1.00 86.38 81 ALA A C 1
ATOM 563 O O . ALA A 1 81 ? 49.428 -4.169 -51.622 1.00 86.38 81 ALA A O 1
ATOM 564 N N . ALA A 1 82 ? 47.328 -4.935 -51.362 1.00 86.75 82 ALA A N 1
ATOM 565 C CA . ALA A 1 82 ? 47.188 -5.420 -52.731 1.00 86.75 82 ALA A CA 1
ATOM 566 C C . ALA A 1 82 ? 47.286 -4.278 -53.756 1.00 86.75 82 ALA A C 1
ATOM 568 O O . ALA A 1 82 ? 48.031 -4.398 -54.726 1.00 86.75 82 ALA A O 1
ATOM 569 N N . ALA A 1 83 ? 46.603 -3.152 -53.529 1.00 85.06 83 ALA A N 1
ATOM 570 C CA . ALA A 1 83 ? 46.670 -1.991 -54.418 1.00 85.06 83 ALA A CA 1
ATOM 571 C C . ALA A 1 83 ? 48.094 -1.412 -54.528 1.00 85.06 83 ALA A C 1
ATOM 573 O O . ALA A 1 83 ? 48.547 -1.107 -55.631 1.00 85.06 83 ALA A O 1
ATOM 574 N N . VAL A 1 84 ? 48.828 -1.320 -53.411 1.00 87.50 84 VAL A N 1
ATOM 575 C CA . VAL A 1 84 ? 50.239 -0.887 -53.399 1.00 87.50 84 VAL A CA 1
ATOM 576 C C . VAL A 1 84 ? 51.131 -1.874 -54.157 1.00 87.50 84 VAL A C 1
ATOM 578 O O . VAL A 1 84 ? 51.967 -1.447 -54.951 1.00 87.50 84 VAL A O 1
ATOM 581 N N . GLY A 1 85 ? 50.936 -3.183 -53.964 1.00 82.69 85 GLY A N 1
ATOM 582 C CA . GLY A 1 85 ? 51.675 -4.216 -54.696 1.00 82.69 85 GLY A CA 1
ATOM 583 C C . GLY A 1 85 ? 51.459 -4.138 -56.210 1.00 82.69 85 GLY A C 1
ATOM 584 O O . GLY A 1 85 ? 52.424 -4.198 -56.971 1.00 82.69 85 GLY A O 1
ATOM 585 N N . GLN A 1 86 ? 50.217 -3.916 -56.652 1.00 81.44 86 GLN A N 1
ATOM 586 C CA . GLN A 1 86 ? 49.917 -3.720 -58.073 1.00 81.44 86 GLN A CA 1
ATOM 587 C C . GLN A 1 86 ? 50.531 -2.426 -58.621 1.00 81.44 86 GLN A C 1
ATOM 589 O O . GLN A 1 86 ? 51.095 -2.437 -59.713 1.00 81.44 86 GLN A O 1
ATOM 594 N N . ALA A 1 87 ? 50.494 -1.327 -57.860 1.00 74.88 87 ALA A N 1
ATOM 595 C CA . ALA A 1 87 ? 51.128 -0.071 -58.258 1.00 74.88 87 ALA A CA 1
ATOM 596 C C . ALA A 1 87 ? 52.656 -0.215 -58.405 1.00 74.88 87 ALA A C 1
ATOM 598 O O . ALA A 1 87 ? 53.224 0.250 -59.393 1.00 74.88 87 ALA A O 1
ATOM 599 N N . ALA A 1 88 ? 53.317 -0.925 -57.484 1.00 73.88 88 ALA A N 1
ATOM 600 C CA . ALA A 1 88 ? 54.751 -1.212 -57.564 1.00 73.88 88 ALA A CA 1
ATOM 601 C C . ALA A 1 88 ? 55.115 -2.111 -58.763 1.00 73.88 88 ALA A C 1
ATOM 603 O O . ALA A 1 88 ? 56.167 -1.925 -59.369 1.00 73.88 88 ALA A O 1
ATOM 604 N N . GLY A 1 89 ? 54.233 -3.042 -59.147 1.00 62.78 89 GLY A N 1
ATOM 605 C CA . GLY A 1 89 ? 54.379 -3.846 -60.368 1.00 62.78 89 GLY A CA 1
ATOM 606 C C . GLY A 1 89 ? 54.043 -3.096 -61.665 1.00 62.78 89 GLY A C 1
ATOM 607 O O . GLY A 1 89 ? 54.451 -3.523 -62.744 1.00 62.78 89 GLY A O 1
ATOM 608 N N . SER A 1 90 ? 53.330 -1.967 -61.576 1.00 59.84 90 SER A N 1
ATOM 609 C CA . SER A 1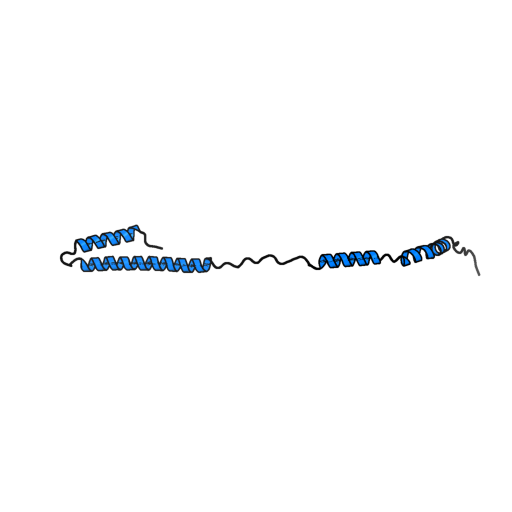 90 ? 52.865 -1.172 -62.725 1.00 59.84 90 SER A CA 1
ATOM 610 C C . SER A 1 90 ? 53.883 -0.166 -63.274 1.00 59.84 90 SER A C 1
ATOM 612 O O . SER A 1 90 ? 53.551 0.619 -64.163 1.00 59.84 90 SER A O 1
ATOM 614 N N . VAL A 1 91 ? 55.142 -0.232 -62.831 1.00 56.56 91 VAL A N 1
ATOM 615 C CA . VAL A 1 91 ? 56.273 0.310 -63.596 1.00 56.56 91 VAL A CA 1
ATOM 616 C C . VAL A 1 91 ? 56.995 -0.866 -64.253 1.00 56.56 91 VAL A C 1
ATOM 618 O O . VAL A 1 91 ? 57.987 -1.358 -63.710 1.00 56.56 91 VAL A O 1
ATOM 621 N N . PRO A 1 92 ? 56.540 -1.368 -65.419 1.00 57.53 92 PRO A N 1
ATOM 622 C CA . PRO A 1 92 ? 57.339 -2.324 -66.154 1.00 57.53 92 PRO A CA 1
ATOM 623 C C . PRO A 1 92 ? 58.636 -1.616 -66.544 1.00 57.53 92 PRO A C 1
ATOM 625 O O . PRO A 1 92 ? 58.599 -0.607 -67.255 1.00 57.53 92 PRO A O 1
ATOM 628 N N . GLN A 1 93 ? 59.790 -2.167 -66.157 1.00 55.53 93 GLN A N 1
ATOM 629 C CA . GLN A 1 93 ? 61.077 -1.820 -66.778 1.00 55.53 93 GLN A CA 1
ATOM 630 C C . GLN A 1 93 ? 60.970 -1.831 -68.309 1.00 55.53 93 GLN A C 1
ATOM 632 O O . GLN A 1 93 ? 61.653 -1.068 -68.973 1.00 55.53 93 GLN A O 1
ATOM 637 N N . THR A 1 94 ? 60.060 -2.629 -68.871 1.00 58.97 94 THR A N 1
ATOM 638 C CA . THR A 1 94 ? 59.683 -2.656 -70.286 1.00 58.97 94 THR A CA 1
ATOM 639 C C . THR A 1 94 ? 59.217 -1.299 -70.820 1.00 58.97 94 THR A C 1
ATOM 641 O O . THR A 1 94 ? 59.576 -0.945 -71.935 1.00 58.97 94 THR A O 1
ATOM 644 N N . GLY A 1 95 ? 58.453 -0.512 -70.055 1.00 65.12 95 GLY A N 1
ATOM 645 C CA . GLY A 1 95 ? 58.021 0.833 -70.456 1.00 65.12 95 GLY A CA 1
ATOM 646 C C . GLY A 1 95 ? 59.182 1.826 -70.498 1.00 65.12 95 GLY A C 1
ATOM 647 O O . GLY A 1 95 ? 59.295 2.599 -71.446 1.00 65.12 95 GLY A O 1
ATOM 648 N N . LEU A 1 96 ? 60.094 1.741 -69.525 1.00 68.50 96 LEU A N 1
ATOM 649 C CA . LEU A 1 96 ? 61.327 2.535 -69.505 1.00 68.50 96 LEU A CA 1
ATOM 650 C C . LEU A 1 96 ? 62.306 2.099 -70.602 1.00 68.50 96 LEU A C 1
ATOM 652 O O . LEU A 1 96 ? 62.886 2.953 -71.259 1.00 68.50 96 LEU A O 1
ATOM 656 N N . ASN A 1 97 ? 62.448 0.797 -70.858 1.00 65.69 97 ASN A N 1
ATOM 657 C CA . ASN A 1 97 ? 63.264 0.270 -71.951 1.00 65.69 97 ASN A CA 1
ATOM 658 C C . ASN A 1 97 ? 62.705 0.682 -73.313 1.00 65.69 97 ASN A C 1
ATOM 660 O O . ASN A 1 97 ? 63.473 1.120 -74.155 1.00 65.69 97 ASN A O 1
ATOM 664 N N . ASN A 1 98 ? 61.387 0.615 -73.519 1.00 70.38 98 ASN A N 1
ATOM 665 C CA . ASN A 1 98 ? 60.762 1.116 -74.744 1.00 70.38 98 ASN A CA 1
ATOM 666 C C . ASN A 1 98 ? 60.931 2.634 -74.874 1.00 70.38 98 ASN A C 1
ATOM 668 O O . ASN A 1 98 ? 61.216 3.121 -75.960 1.00 70.38 98 ASN A O 1
ATOM 672 N N . LEU A 1 99 ? 60.831 3.397 -73.781 1.00 75.44 99 LEU A N 1
ATOM 673 C CA . LEU A 1 99 ? 61.114 4.831 -73.817 1.00 75.44 99 LEU A CA 1
ATOM 674 C C . LEU A 1 99 ? 62.574 5.094 -74.209 1.00 75.44 99 LEU A C 1
ATOM 676 O O . LEU A 1 99 ? 62.815 5.872 -75.121 1.00 75.44 99 LEU A O 1
ATOM 680 N N . ILE A 1 100 ? 63.538 4.414 -73.587 1.00 77.88 100 ILE A N 1
ATOM 681 C CA . ILE A 1 100 ? 64.977 4.553 -73.863 1.00 77.88 100 ILE A CA 1
ATOM 682 C C . ILE A 1 100 ? 65.326 4.108 -75.290 1.00 77.88 100 ILE A C 1
ATOM 684 O O . ILE A 1 100 ? 66.115 4.771 -75.960 1.00 77.88 100 ILE A O 1
ATOM 688 N N . SER A 1 101 ? 64.730 3.020 -75.778 1.00 76.69 101 SER A N 1
ATOM 689 C CA . SER A 1 101 ? 64.964 2.500 -77.129 1.00 76.69 101 SER A CA 1
ATOM 690 C C . SER A 1 101 ? 64.288 3.338 -78.215 1.00 76.69 101 SER A C 1
ATOM 692 O O . SER A 1 101 ? 64.802 3.416 -79.331 1.00 76.69 101 SER A O 1
ATOM 694 N N . ASN A 1 102 ? 63.171 4.000 -77.905 1.00 76.62 102 ASN A N 1
ATOM 695 C CA . ASN A 1 102 ? 62.405 4.768 -78.886 1.00 76.62 102 ASN A CA 1
ATOM 696 C C . ASN A 1 102 ? 62.710 6.274 -78.834 1.00 76.62 102 ASN A C 1
ATOM 698 O O . ASN A 1 102 ? 62.421 6.973 -79.809 1.00 76.62 102 ASN A O 1
ATOM 702 N N . LEU A 1 103 ? 63.344 6.770 -77.761 1.00 81.56 103 LEU A N 1
ATOM 703 C CA . LEU A 1 103 ? 63.756 8.170 -77.622 1.00 81.56 103 LEU A CA 1
ATOM 704 C C . LEU A 1 103 ? 64.609 8.646 -78.810 1.00 81.56 103 LEU A C 1
ATOM 706 O O . LEU A 1 103 ? 64.241 9.664 -79.393 1.00 81.56 103 LEU A O 1
ATOM 710 N N . PRO A 1 104 ? 65.666 7.930 -79.256 1.00 76.75 104 PRO A N 1
ATOM 711 C CA . PRO A 1 104 ? 66.514 8.390 -80.357 1.00 76.75 104 PRO A CA 1
ATOM 712 C C . PRO A 1 104 ? 65.737 8.583 -81.666 1.00 76.75 104 PRO A C 1
ATOM 714 O O . PRO A 1 104 ? 65.964 9.559 -82.376 1.00 76.75 104 PRO A O 1
ATOM 717 N N . ASN A 1 105 ? 64.780 7.694 -81.959 1.00 76.44 105 ASN A N 1
ATOM 718 C CA . ASN A 1 105 ? 63.941 7.770 -83.159 1.00 76.44 105 ASN A CA 1
ATOM 719 C C . ASN A 1 105 ? 62.977 8.964 -83.113 1.00 76.44 105 ASN A C 1
ATOM 721 O O . ASN A 1 105 ? 62.779 9.637 -84.124 1.00 76.44 105 ASN A O 1
ATOM 725 N N . ALA A 1 106 ? 62.428 9.280 -81.937 1.00 72.06 106 ALA A N 1
ATOM 726 C CA . ALA A 1 106 ? 61.590 10.462 -81.752 1.00 72.06 106 ALA A CA 1
ATOM 727 C C . ALA A 1 106 ? 62.391 11.769 -81.913 1.00 72.06 106 ALA A C 1
ATOM 729 O O . ALA A 1 106 ? 61.903 12.708 -82.543 1.00 72.06 106 ALA A O 1
ATOM 730 N N . VAL A 1 107 ? 63.638 11.825 -81.420 1.00 74.62 107 VAL A N 1
ATOM 731 C CA . VAL A 1 107 ? 64.496 13.012 -81.606 1.00 74.62 107 VAL A CA 1
ATOM 732 C C . VAL A 1 107 ? 64.926 13.164 -83.071 1.00 74.62 107 VAL A C 1
ATOM 734 O O . VAL A 1 107 ? 64.931 14.277 -83.588 1.00 74.62 107 VAL A O 1
ATOM 737 N N . MET A 1 108 ? 65.213 12.062 -83.774 1.00 72.00 108 MET A N 1
ATOM 738 C CA . MET A 1 108 ? 65.534 12.081 -85.211 1.00 72.00 108 MET A CA 1
ATOM 739 C C . MET A 1 108 ? 64.346 12.520 -86.079 1.00 72.00 108 MET A C 1
ATOM 741 O O . MET A 1 108 ? 64.537 13.256 -87.047 1.00 72.00 108 MET A O 1
ATOM 745 N N . SER A 1 109 ? 63.117 12.146 -85.711 1.00 69.38 109 SER A N 1
ATOM 746 C CA . SER A 1 109 ? 61.905 12.624 -86.390 1.00 69.38 109 SER A CA 1
ATOM 747 C C . SER A 1 109 ? 61.685 14.127 -86.213 1.00 69.38 109 SER A C 1
ATOM 749 O O . SER A 1 109 ? 61.144 14.760 -87.114 1.00 69.38 109 SER A O 1
ATOM 751 N N . LEU A 1 110 ? 62.087 14.699 -85.075 1.00 64.31 110 LEU A N 1
ATOM 752 C CA . LEU A 1 110 ? 61.956 16.133 -84.805 1.00 64.31 110 LEU A CA 1
ATOM 753 C C . LEU A 1 110 ? 63.118 16.951 -85.396 1.00 64.31 110 LEU A C 1
ATOM 755 O O . LEU A 1 110 ? 62.957 18.129 -85.695 1.00 64.31 110 LEU A O 1
ATOM 759 N N . ALA A 1 111 ? 64.281 16.317 -85.575 1.00 66.75 111 ALA A N 1
ATOM 760 C CA . ALA A 1 111 ? 65.465 16.897 -86.211 1.00 66.75 111 ALA A CA 1
ATOM 761 C C . ALA A 1 111 ? 65.465 16.766 -87.746 1.00 66.75 111 ALA A C 1
ATOM 763 O O . ALA A 1 111 ? 66.341 17.322 -88.409 1.00 66.75 111 ALA A O 1
ATOM 764 N N . SER A 1 112 ? 64.505 16.035 -88.319 1.00 63.28 112 SER A N 1
ATOM 765 C CA . SER A 1 112 ? 64.343 15.945 -89.770 1.00 63.28 112 SER A CA 1
ATOM 766 C C . SER A 1 112 ? 63.771 17.265 -90.314 1.00 63.28 112 SER A C 1
ATOM 768 O O . SER A 1 112 ? 62.804 17.781 -89.749 1.00 63.28 112 SER A O 1
ATOM 770 N N . PRO A 1 113 ? 64.349 17.847 -91.382 1.00 54.81 113 PRO A N 1
ATOM 771 C CA . PRO A 1 113 ? 63.894 19.124 -91.925 1.00 54.81 113 PRO A CA 1
ATOM 772 C C . PRO A 1 113 ? 62.468 19.001 -92.478 1.00 54.81 113 PRO A C 1
ATOM 774 O O . PRO A 1 113 ? 62.146 18.028 -93.161 1.00 54.81 113 PRO A O 1
ATOM 777 N N . ALA A 1 114 ? 61.614 19.991 -92.200 1.00 55.34 114 ALA A N 1
ATOM 778 C CA . ALA A 1 114 ? 60.292 20.077 -92.818 1.00 55.34 114 ALA A CA 1
ATOM 779 C C . ALA A 1 114 ? 60.438 20.089 -94.355 1.00 55.34 114 ALA A C 1
ATOM 781 O O . ALA A 1 114 ? 61.353 20.751 -94.857 1.00 55.34 114 ALA A O 1
ATOM 782 N N . PRO A 1 115 ? 59.580 19.383 -95.117 1.00 46.97 115 PRO A N 1
ATOM 783 C CA . PRO A 1 115 ? 59.626 19.455 -96.569 1.00 46.97 115 PRO A CA 1
ATOM 784 C C . PRO A 1 115 ? 59.326 20.892 -97.017 1.00 46.97 115 PRO A C 1
ATOM 786 O O . PRO A 1 115 ? 58.232 21.413 -96.807 1.00 46.97 115 PRO A O 1
ATOM 789 N N . SER A 1 116 ? 60.326 21.534 -97.618 1.00 47.81 116 SER A N 1
ATOM 790 C CA . SER A 1 116 ? 60.156 22.761 -98.391 1.00 47.81 116 SER A CA 1
ATOM 791 C C . SER A 1 116 ? 59.599 22.391 -99.761 1.00 47.81 116 SER A C 1
ATOM 793 O O . SER A 1 116 ? 60.352 21.932 -100.614 1.00 47.81 116 SER A O 1
ATOM 795 N N . GLU A 1 117 ? 58.312 22.625 -100.001 1.00 41.31 117 GLU A N 1
ATOM 796 C CA . GLU A 1 117 ? 57.781 22.692 -101.364 1.00 41.31 117 GLU A CA 1
ATOM 797 C C . GLU A 1 117 ? 57.331 24.120 -101.658 1.00 41.31 117 GLU A C 1
ATOM 799 O O . GLU A 1 117 ? 56.323 24.615 -101.153 1.00 41.31 117 GLU A O 1
ATOM 804 N N . ALA A 1 118 ? 58.133 24.791 -102.481 1.00 41.97 118 ALA A N 1
ATOM 805 C CA . ALA A 1 118 ? 57.786 26.033 -103.136 1.00 41.97 118 ALA A CA 1
ATOM 806 C C . ALA A 1 118 ? 57.765 25.801 -104.658 1.00 41.97 118 ALA A C 1
ATOM 808 O O . ALA A 1 118 ? 58.734 25.275 -105.201 1.00 41.97 118 ALA A O 1
ATOM 809 N N . GLN A 1 119 ? 56.703 26.330 -105.295 1.00 41.56 119 GLN A N 1
ATOM 810 C CA . GLN A 1 119 ? 56.554 26.747 -106.711 1.00 41.56 119 GLN A CA 1
ATOM 811 C C . GLN A 1 119 ? 56.101 25.693 -107.755 1.00 41.56 119 GLN A C 1
ATOM 813 O O . GLN A 1 119 ? 56.520 24.554 -107.664 1.00 41.56 119 GLN A O 1
ATOM 818 N N . VAL A 1 120 ? 55.330 25.954 -108.835 1.00 39.66 120 VAL A N 1
ATOM 819 C CA . VAL A 1 120 ? 54.547 27.077 -109.437 1.00 39.66 120 VAL A CA 1
ATOM 820 C C . VAL A 1 120 ? 53.865 26.514 -110.727 1.00 39.66 120 VAL A C 1
ATOM 822 O O . VAL A 1 120 ? 54.466 25.668 -111.371 1.00 39.66 120 VAL A O 1
ATOM 825 N N . SER A 1 121 ? 52.675 27.030 -111.101 1.00 40.59 121 SER A N 1
ATOM 826 C CA . SER A 1 121 ? 51.974 27.093 -112.424 1.00 40.59 121 SER A CA 1
ATOM 827 C C . SER A 1 121 ? 51.971 25.950 -113.463 1.00 40.59 121 SER A C 1
ATOM 829 O O . SER A 1 121 ? 53.022 25.546 -113.946 1.00 40.59 121 SER A O 1
ATOM 831 N N . GLY A 1 122 ? 50.773 25.716 -114.032 1.00 37.91 122 GLY A N 1
ATOM 832 C CA . GLY A 1 122 ? 50.568 25.408 -115.461 1.00 37.91 122 GLY A CA 1
ATOM 833 C C . GLY A 1 122 ? 50.068 24.012 -115.772 1.00 37.91 122 GLY A C 1
ATOM 834 O O . GLY A 1 122 ? 50.930 23.155 -116.046 1.00 37.91 122 GLY A O 1
#

Radius of gyration: 52.78 Å; Cα contacts (8 Å, |Δi|>4): 27; chains: 1; bounding box: 90×34×146 Å

Organism: Mycobacterium kansasii (NCBI:txid1768)

Sequence (122 aa):
MTVAPGEVAANRAQLAELVATNILGQNMPAIAAVEARYGEMWAQDAAAMYGYAAASAVAGRLNPLTGPSAVTNPAGIAGQAAAVGQAAGSVPQTGLNNLISNLPNAVMSLASPAPSEAQVSG

Secondary structure (DSSP, 8-state):
-PPPHHHHHHHHHHHHHHHHT-TTSTTHHHHHHHHHHHHHHHHHHHHHHHHHHHHHHHHT--PPPPPPPP-S-TTHHHHHHHHHHHHHHTS-HHHHHHHHHHHHHHHHHHHSPP--------

InterPro domains:
  IPR000030 PPE domain [PF00823] (1-62)
  IPR038332 PPE superfamily [G3DSA:1.20.1260.20] (1-72)
  IPR038332 PPE superfamily [SSF140459] (1-71)

Solvent-accessible surface area (backbone atoms only — not comparable to full-atom values): 7478 Å² total; per-residue (Å²): 112,67,71,56,70,68,58,55,50,51,49,55,51,50,44,51,52,45,61,74,67,32,83,84,57,78,39,52,67,58,45,52,52,47,52,48,53,50,51,52,48,50,52,40,35,51,51,35,50,53,51,50,51,54,52,48,61,59,71,66,67,71,82,81,86,76,79,84,78,87,86,75,63,89,58,50,63,59,53,51,53,50,53,52,53,51,56,67,61,67,62,48,66,64,58,55,49,50,46,65,70,44,45,62,59,56,52,50,63,69,70,50,78,77,87,85,84,80,90,80,88,136

pLDDT: mean 85.29, std 17.06, range [37.91, 98.75]

Nearest PDB structures (foldseek):
  5xfs-assembly1_B  TM=9.636E-01  e=7.708E-05  Mycobacterium tuberculosis H37Rv
  6ole-assembly1_i  TM=4.741E-01  e=5.171E+00  Homo sapiens
  4h63-assembly1_H  TM=2.524E-01  e=3.443E+00  Schizosaccharomyces pombe 972h-